Protein AF-A0A1I3MUQ5-F1 (afdb_monomer)

Nearest PDB structures (foldseek):
  6tt7-assembly1_4  TM=4.988E-01  e=8.349E+00  Ovis aries

Organism: NCBI:txid115433

Structure (mmCIF, N/CA/C/O backbone):
data_AF-A0A1I3MUQ5-F1
#
_entry.id   AF-A0A1I3MUQ5-F1
#
loop_
_atom_site.group_PDB
_atom_site.id
_atom_site.type_symbol
_atom_site.label_atom_id
_atom_site.label_alt_id
_atom_site.label_comp_id
_atom_site.label_asym_id
_atom_site.label_entity_id
_atom_site.label_seq_id
_atom_site.pdbx_PDB_ins_code
_atom_site.Cartn_x
_atom_site.Cartn_y
_atom_site.Cartn_z
_atom_site.occupancy
_atom_site.B_iso_or_equiv
_atom_site.auth_seq_id
_atom_site.auth_comp_id
_atom_site.auth_asym_id
_atom_site.auth_atom_id
_atom_site.pdbx_PDB_model_num
ATOM 1 N N . MET A 1 1 ? -18.916 11.152 19.893 1.00 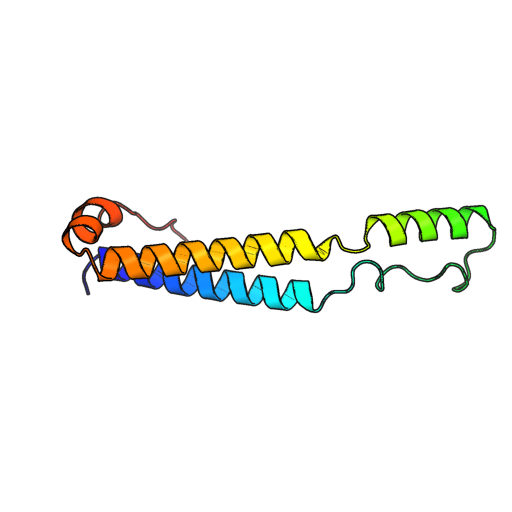59.78 1 MET A N 1
ATOM 2 C CA . MET A 1 1 ? -17.813 10.383 19.299 1.00 59.78 1 MET A CA 1
ATOM 3 C C . MET A 1 1 ? -16.636 10.538 20.238 1.00 59.78 1 MET A C 1
ATOM 5 O O . MET A 1 1 ? -16.318 11.679 20.560 1.00 59.78 1 MET A O 1
ATOM 9 N N . SER A 1 2 ? -16.115 9.450 20.794 1.00 74.62 2 SER A N 1
ATOM 10 C CA . SER A 1 2 ? -14.992 9.499 21.738 1.00 74.62 2 SER A CA 1
ATOM 11 C C . SER A 1 2 ? -13.681 9.832 21.009 1.00 74.62 2 SER A C 1
ATOM 13 O O . SER A 1 2 ? -13.558 9.608 19.803 1.00 74.62 2 SER A O 1
ATOM 15 N N . ASP A 1 3 ? -12.677 10.343 21.726 1.00 79.75 3 ASP A N 1
ATOM 16 C CA . ASP A 1 3 ? -11.378 10.690 21.124 1.00 79.75 3 ASP A CA 1
ATOM 17 C C . ASP A 1 3 ? -10.711 9.479 20.447 1.00 79.75 3 ASP A C 1
ATOM 19 O O . ASP A 1 3 ? -10.103 9.610 19.386 1.00 79.75 3 ASP A O 1
ATOM 23 N N . TYR A 1 4 ? -10.882 8.272 21.001 1.00 84.44 4 TYR A N 1
ATOM 24 C CA . TYR A 1 4 ? -10.335 7.055 20.400 1.00 84.44 4 TYR A CA 1
ATOM 25 C C . TYR A 1 4 ? -11.071 6.655 19.107 1.00 84.44 4 TYR A C 1
ATOM 27 O O . TYR A 1 4 ? -10.446 6.114 18.196 1.00 84.44 4 TYR A O 1
ATOM 35 N N . GLU A 1 5 ? -12.370 6.945 18.966 1.00 86.81 5 GLU A N 1
ATOM 36 C CA . GLU A 1 5 ? -13.121 6.685 17.726 1.00 86.81 5 GLU A CA 1
ATOM 37 C C . GLU A 1 5 ? -12.614 7.541 16.557 1.00 86.81 5 GLU A C 1
ATOM 39 O O . GLU A 1 5 ? -12.601 7.079 15.410 1.00 86.81 5 GLU A O 1
ATOM 44 N N . VAL A 1 6 ? -12.147 8.764 16.836 1.00 88.75 6 VAL A N 1
ATOM 45 C CA . VAL A 1 6 ? -11.494 9.630 15.840 1.00 88.75 6 VAL A CA 1
ATOM 46 C C . VAL A 1 6 ? -10.200 8.983 15.347 1.00 88.75 6 VAL A C 1
ATOM 48 O O . VAL A 1 6 ? -9.978 8.892 14.139 1.00 88.75 6 VAL A O 1
ATOM 51 N N . VAL A 1 7 ? -9.381 8.457 16.263 1.00 89.75 7 VAL A N 1
ATOM 52 C CA . VAL A 1 7 ? -8.139 7.744 15.924 1.00 89.75 7 VAL A CA 1
ATOM 53 C C . VAL A 1 7 ? -8.432 6.507 15.076 1.00 89.75 7 VAL A C 1
ATOM 55 O O . VAL A 1 7 ? -7.813 6.320 14.030 1.00 89.75 7 VAL A O 1
ATOM 58 N N . LEU A 1 8 ? -9.426 5.700 15.460 1.00 91.44 8 LEU A N 1
ATOM 59 C CA . LEU A 1 8 ? -9.838 4.523 14.687 1.00 91.44 8 LEU A CA 1
ATOM 60 C C . LEU A 1 8 ? -10.327 4.893 13.285 1.00 91.44 8 LEU A C 1
ATOM 62 O O . LEU A 1 8 ? -10.009 4.199 12.319 1.00 91.44 8 LEU A O 1
ATOM 66 N N . SER A 1 9 ? -11.062 5.996 13.155 1.00 91.56 9 SER A N 1
ATOM 67 C CA . SER A 1 9 ? -11.501 6.508 11.854 1.00 91.56 9 SER A CA 1
ATOM 68 C C . SER A 1 9 ? -10.307 6.937 10.995 1.00 91.56 9 SER A C 1
ATOM 70 O O . SER A 1 9 ? -10.236 6.579 9.819 1.00 91.56 9 SER A O 1
ATOM 72 N N . GLY A 1 10 ? -9.314 7.601 11.595 1.00 91.62 10 GLY A N 1
ATOM 73 C CA . GLY A 1 10 ? -8.050 7.934 10.935 1.00 91.62 10 GLY A CA 1
ATOM 74 C C . GLY A 1 10 ? -7.275 6.699 10.46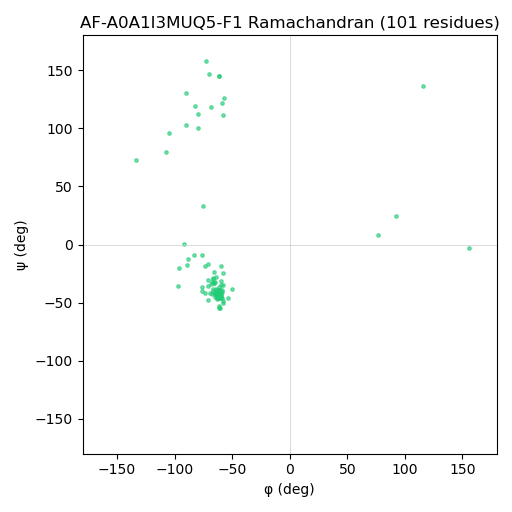4 1.00 91.62 10 GLY A C 1
ATOM 75 O O . GLY A 1 10 ? -6.774 6.681 9.342 1.00 91.62 10 GLY A O 1
ATOM 76 N N . MET A 1 11 ? -7.229 5.631 11.267 1.00 93.19 11 MET A N 1
ATOM 77 C CA . MET A 1 11 ? -6.602 4.360 10.876 1.00 93.19 11 MET A CA 1
ATOM 78 C C . MET A 1 11 ? -7.316 3.708 9.686 1.00 93.19 11 MET A C 1
ATOM 80 O O . MET A 1 11 ? -6.657 3.186 8.786 1.00 93.19 11 MET A O 1
ATOM 84 N N . VAL A 1 12 ? -8.652 3.762 9.643 1.00 95.25 12 VAL A N 1
ATOM 85 C CA . VAL A 1 12 ? -9.434 3.261 8.501 1.00 95.25 12 VAL A CA 1
ATOM 86 C C . VAL A 1 12 ? -9.107 4.046 7.231 1.00 95.25 12 VAL A C 1
ATOM 88 O O . VAL A 1 12 ? -8.847 3.441 6.189 1.00 95.25 12 VAL A O 1
ATOM 91 N N . GLU A 1 13 ? -9.077 5.377 7.304 1.00 95.75 13 GLU A N 1
ATOM 92 C CA . GLU A 1 13 ? -8.760 6.213 6.142 1.00 95.75 13 GLU A CA 1
ATOM 93 C C . GLU A 1 13 ? -7.314 6.041 5.671 1.00 95.75 13 GLU A C 1
ATOM 95 O O . GLU A 1 13 ? -7.072 5.922 4.467 1.00 95.75 13 GLU A O 1
ATOM 100 N N . ALA A 1 14 ? -6.359 5.923 6.595 1.00 93.94 14 ALA A N 1
ATOM 101 C CA . ALA A 1 14 ? -4.969 5.620 6.269 1.00 93.94 14 ALA A CA 1
ATOM 102 C C . ALA A 1 14 ? -4.829 4.252 5.578 1.00 93.94 14 ALA A C 1
ATOM 104 O O . ALA A 1 14 ? -4.133 4.143 4.568 1.00 93.94 14 ALA A O 1
ATOM 105 N N . GLY A 1 15 ? -5.538 3.223 6.056 1.00 94.12 15 GLY A N 1
ATOM 106 C CA . GLY A 1 15 ? -5.545 1.899 5.430 1.00 94.12 15 GLY A CA 1
ATOM 107 C C . GLY A 1 15 ? -6.130 1.926 4.017 1.00 94.12 15 GLY A C 1
ATOM 108 O O . GLY A 1 15 ? -5.555 1.353 3.092 1.00 94.12 15 GLY A O 1
ATOM 109 N N . ARG A 1 16 ? -7.226 2.667 3.809 1.00 95.25 16 ARG A N 1
ATOM 110 C CA . ARG A 1 16 ? -7.810 2.886 2.474 1.00 95.25 16 ARG A CA 1
ATOM 111 C C . ARG A 1 16 ? -6.858 3.637 1.550 1.00 95.25 16 ARG A C 1
ATOM 113 O O . ARG A 1 16 ? -6.737 3.278 0.382 1.00 95.25 16 ARG A O 1
ATOM 120 N N . ALA A 1 17 ? -6.189 4.675 2.050 1.00 96.12 17 ALA A N 1
ATOM 121 C CA . ALA A 1 17 ? -5.203 5.426 1.282 1.00 96.12 17 ALA A CA 1
ATOM 122 C C . ALA A 1 17 ? -4.025 4.539 0.864 1.00 96.12 17 ALA A C 1
ATOM 124 O O . ALA A 1 17 ? -3.65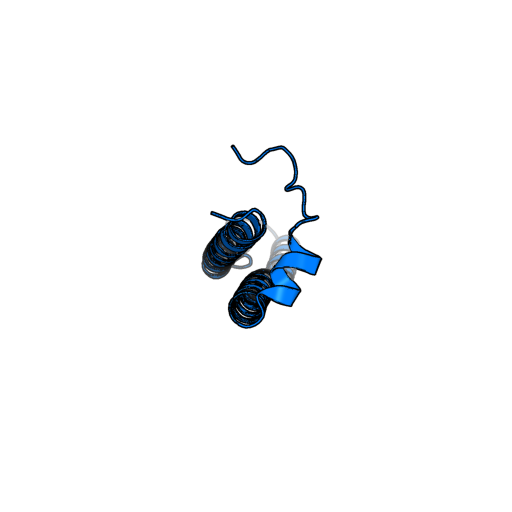1 4.546 -0.307 1.00 96.12 17 ALA A O 1
ATOM 125 N N . ALA A 1 18 ? -3.506 3.722 1.780 1.00 94.00 18 ALA A N 1
ATOM 126 C CA . ALA A 1 18 ? -2.454 2.757 1.490 1.00 94.00 18 ALA A CA 1
ATOM 127 C C . ALA A 1 18 ? -2.884 1.742 0.422 1.00 94.00 18 ALA A C 1
ATOM 129 O O . ALA A 1 18 ? -2.145 1.518 -0.535 1.00 94.00 18 ALA A O 1
ATOM 130 N N . GLN A 1 19 ? -4.106 1.207 0.512 1.00 94.81 19 GLN A N 1
ATOM 131 C CA . GLN A 1 19 ? -4.632 0.297 -0.505 1.00 94.81 19 GLN A CA 1
ATOM 132 C C . GLN A 1 19 ? -4.718 0.964 -1.885 1.00 94.81 19 GLN A C 1
ATOM 134 O O . GLN A 1 19 ? -4.273 0.381 -2.869 1.00 94.81 19 GLN A O 1
ATOM 139 N N . ARG A 1 20 ? -5.203 2.213 -1.962 1.00 94.69 20 ARG A N 1
ATOM 140 C CA . ARG A 1 20 ? -5.236 2.969 -3.227 1.00 94.69 20 ARG A CA 1
ATOM 141 C C . ARG A 1 20 ? -3.841 3.142 -3.826 1.00 94.69 20 ARG A C 1
ATOM 143 O O . ARG A 1 20 ? -3.677 3.003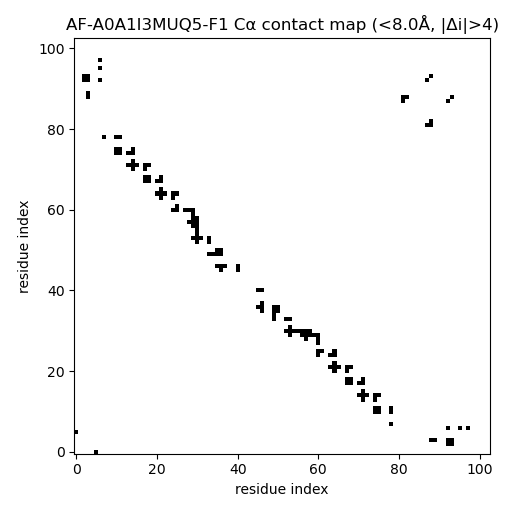 -5.033 1.00 94.69 20 ARG A O 1
ATOM 150 N N . VAL A 1 21 ? -2.836 3.425 -2.999 1.00 93.62 21 VAL A N 1
ATOM 151 C CA . VAL A 1 21 ? -1.444 3.538 -3.456 1.00 93.62 21 VAL A CA 1
ATOM 152 C C . VAL A 1 21 ? -0.922 2.191 -3.969 1.00 93.62 21 VAL A C 1
ATOM 154 O O . VAL A 1 21 ? -0.302 2.148 -5.031 1.00 93.62 21 VAL A O 1
ATOM 157 N N . ALA A 1 22 ? -1.216 1.088 -3.275 1.00 94.12 22 ALA A N 1
ATOM 158 C CA . ALA A 1 22 ? -0.868 -0.257 -3.734 1.00 94.12 22 ALA A CA 1
ATOM 159 C C . ALA A 1 22 ? -1.515 -0.586 -5.089 1.00 94.12 22 ALA A C 1
ATOM 161 O O . ALA A 1 22 ? -0.858 -1.138 -5.968 1.00 94.12 22 ALA A O 1
ATOM 162 N N . ASP A 1 23 ? -2.783 -0.217 -5.279 1.00 93.06 23 ASP A N 1
ATOM 163 C CA . ASP A 1 23 ? -3.504 -0.447 -6.532 1.00 93.06 23 ASP A CA 1
ATOM 164 C C . ASP A 1 23 ? -2.912 0.375 -7.689 1.00 93.06 23 ASP A C 1
ATOM 166 O O . ASP A 1 23 ? -2.763 -0.153 -8.792 1.00 93.06 23 ASP A O 1
ATOM 170 N N . VAL A 1 24 ? -2.483 1.619 -7.429 1.00 93.62 24 VAL A N 1
ATOM 171 C CA . VAL A 1 24 ? -1.738 2.429 -8.409 1.00 93.62 24 VAL A CA 1
ATOM 172 C C . VAL A 1 24 ? -0.442 1.723 -8.791 1.00 93.62 24 VAL A C 1
ATOM 174 O O . VAL A 1 24 ? -0.243 1.444 -9.970 1.00 93.62 24 VAL A O 1
ATOM 177 N N . PHE A 1 25 ? 0.410 1.360 -7.827 1.00 91.00 25 PHE A N 1
ATOM 178 C CA . PHE A 1 25 ? 1.680 0.688 -8.127 1.00 91.00 25 PHE A CA 1
ATOM 179 C C . PHE A 1 25 ? 1.502 -0.645 -8.854 1.00 91.00 25 PHE A C 1
ATOM 181 O O . PHE A 1 25 ? 2.297 -0.954 -9.733 1.00 91.00 25 PHE A O 1
ATOM 188 N N . ARG A 1 26 ? 0.445 -1.407 -8.552 1.00 89.62 26 ARG A N 1
ATOM 189 C CA . ARG A 1 26 ? 0.153 -2.680 -9.228 1.00 89.62 26 ARG A CA 1
ATOM 190 C C . 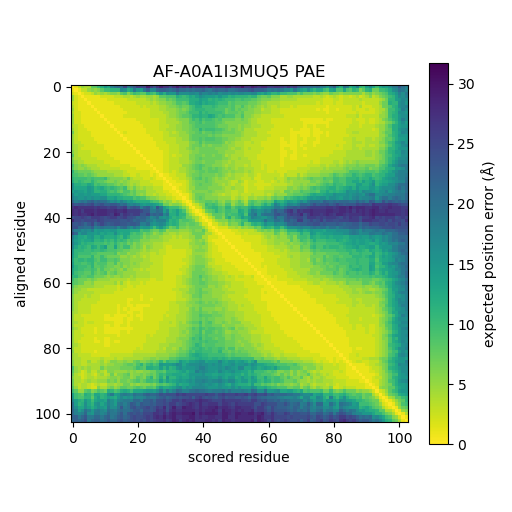ARG A 1 26 ? -0.146 -2.505 -10.719 1.00 89.62 26 ARG A C 1
ATOM 192 O O . ARG A 1 26 ? 0.082 -3.429 -11.490 1.00 89.62 26 ARG A O 1
ATOM 199 N N . SER A 1 27 ? -0.670 -1.347 -1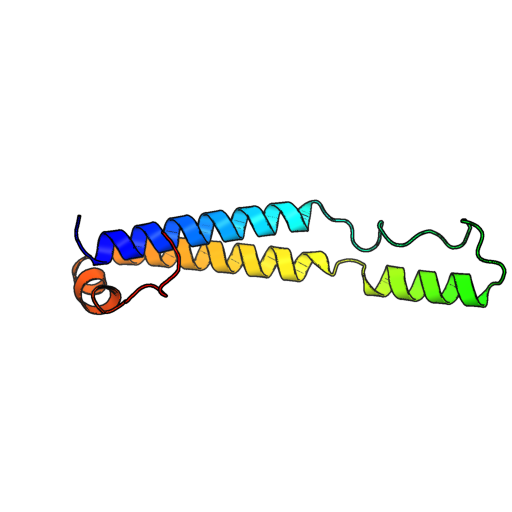1.117 1.00 90.44 27 SER A N 1
ATOM 200 C CA . SER A 1 27 ? -0.941 -1.032 -12.525 1.00 90.44 27 SER A CA 1
ATOM 201 C C . SER A 1 27 ? 0.278 -0.511 -13.290 1.00 90.44 27 SER A C 1
ATOM 203 O O . SER A 1 27 ? 0.209 -0.362 -14.509 1.00 90.44 27 SER A O 1
ATOM 205 N N . LEU A 1 28 ? 1.384 -0.227 -12.599 1.00 90.00 28 LEU A N 1
ATOM 206 C CA . LEU A 1 28 ? 2.599 0.288 -13.216 1.00 90.00 28 LEU A CA 1
ATOM 207 C C . LEU A 1 28 ? 3.517 -0.863 -13.632 1.00 90.00 28 LEU A C 1
ATOM 209 O O . LEU A 1 28 ? 3.850 -1.727 -12.827 1.00 90.00 28 LEU A O 1
ATOM 213 N N . ASP A 1 29 ? 3.986 -0.814 -14.876 1.00 87.56 29 ASP A N 1
ATOM 214 C CA . ASP A 1 29 ? 5.081 -1.648 -15.366 1.00 87.56 29 ASP A CA 1
ATOM 215 C C . ASP A 1 29 ? 6.348 -0.792 -15.486 1.00 87.56 29 ASP A C 1
ATOM 217 O O . ASP A 1 29 ? 6.557 -0.070 -16.467 1.00 87.56 29 ASP A O 1
ATOM 221 N N . PHE A 1 30 ? 7.198 -0.840 -14.458 1.00 87.12 30 PHE A N 1
ATOM 222 C CA . PHE A 1 30 ? 8.431 -0.052 -14.432 1.00 87.12 30 PHE A CA 1
ATOM 223 C C . PHE A 1 30 ? 9.420 -0.484 -15.519 1.00 87.12 30 PHE A C 1
ATOM 225 O O . PHE A 1 30 ? 10.151 0.349 -16.052 1.00 87.12 30 PHE A O 1
ATOM 232 N N . ALA A 1 31 ? 9.451 -1.774 -15.858 1.00 86.44 31 ALA A N 1
ATOM 233 C CA . ALA A 1 31 ? 10.326 -2.290 -16.902 1.00 86.44 31 ALA A CA 1
ATOM 234 C C . ALA A 1 31 ? 9.788 -1.955 -18.300 1.00 86.44 31 ALA A C 1
ATOM 236 O O . ALA A 1 31 ? 10.572 -1.640 -19.194 1.00 86.44 31 ALA A O 1
ATOM 237 N N . GLY A 1 32 ? 8.467 -1.978 -18.479 1.00 85.00 32 GLY A N 1
ATOM 238 C CA . GLY A 1 32 ? 7.781 -1.577 -19.708 1.00 85.00 32 GLY A CA 1
ATOM 239 C C . GLY A 1 32 ? 7.914 -0.089 -20.035 1.00 85.00 32 GLY A C 1
ATOM 240 O O . GLY A 1 32 ? 7.859 0.282 -21.204 1.00 85.00 32 GLY A O 1
ATOM 241 N N . ALA A 1 33 ? 8.168 0.763 -19.037 1.00 86.31 33 ALA A N 1
ATOM 242 C CA . ALA A 1 33 ? 8.486 2.177 -19.255 1.00 86.31 33 ALA A CA 1
ATOM 243 C C . ALA A 1 33 ? 9.884 2.406 -19.869 1.00 86.31 33 ALA A C 1
ATOM 245 O O . ALA A 1 33 ? 10.164 3.498 -20.369 1.00 86.31 33 ALA A O 1
ATOM 246 N N . VAL A 1 34 ? 10.775 1.406 -19.830 1.00 83.44 34 VAL A N 1
ATOM 247 C CA . VAL A 1 34 ? 12.108 1.499 -20.436 1.00 83.44 34 VAL A CA 1
ATOM 248 C C . VAL A 1 34 ? 11.994 1.186 -21.933 1.00 83.44 34 VAL A C 1
ATOM 250 O O . VAL A 1 34 ? 11.598 0.069 -22.278 1.00 83.44 34 VAL A O 1
ATOM 253 N N . PRO A 1 35 ? 12.358 2.126 -22.829 1.00 78.00 35 PRO A N 1
ATOM 254 C CA . PRO A 1 35 ? 12.288 1.900 -24.267 1.00 78.00 35 PRO A CA 1
ATOM 255 C C . PRO A 1 35 ? 13.193 0.740 -24.686 1.00 78.00 35 PRO A C 1
ATOM 257 O O . PRO A 1 35 ? 14.287 0.556 -24.144 1.00 78.00 35 PRO A O 1
ATOM 260 N N . ASP A 1 36 ? 12.747 -0.022 -25.681 1.00 72.06 36 ASP A N 1
ATOM 261 C CA . ASP A 1 36 ? 13.581 -1.045 -26.299 1.00 72.06 36 ASP A CA 1
ATOM 262 C C . ASP A 1 36 ? 14.700 -0.394 -27.126 1.00 72.06 36 ASP A C 1
ATOM 264 O O . ASP A 1 36 ? 14.536 0.684 -27.704 1.00 72.06 36 ASP A O 1
ATOM 268 N N . GLY A 1 37 ? 15.865 -1.049 -27.170 1.00 63.97 37 GLY A N 1
ATOM 269 C CA . GLY A 1 37 ? 17.077 -0.519 -27.810 1.00 63.97 37 GLY A CA 1
ATOM 270 C C . GLY A 1 37 ? 16.934 -0.215 -29.306 1.00 63.97 37 GLY A C 1
ATOM 271 O O . GLY A 1 37 ? 17.694 0.594 -29.836 1.00 63.97 37 GLY A O 1
ATOM 272 N N . ASP A 1 38 ? 15.919 -0.789 -29.951 1.00 62.94 38 ASP A N 1
ATOM 273 C CA . ASP A 1 38 ? 15.601 -0.587 -31.364 1.00 62.94 38 ASP A CA 1
ATOM 274 C C . ASP A 1 38 ? 14.928 0.771 -31.648 1.00 62.94 38 ASP A C 1
ATOM 276 O O . ASP A 1 38 ? 14.832 1.180 -32.804 1.00 62.94 38 ASP A O 1
ATOM 280 N N . LEU A 1 39 ? 14.533 1.533 -30.616 1.00 58.34 39 LEU A N 1
ATOM 281 C CA . LEU A 1 39 ? 13.964 2.887 -30.740 1.00 58.34 39 LEU A CA 1
ATOM 282 C C . LEU A 1 39 ? 15.015 3.976 -31.053 1.00 58.34 39 LEU A C 1
ATOM 284 O O . LEU A 1 39 ? 14.882 5.127 -30.641 1.00 58.34 39 LEU A O 1
ATOM 288 N N . GLY A 1 40 ? 16.055 3.631 -31.816 1.00 56.84 40 GLY A N 1
ATOM 289 C CA . GLY A 1 40 ? 17.004 4.597 -32.370 1.00 56.84 40 GLY A CA 1
ATOM 290 C C . GLY A 1 40 ? 18.246 4.863 -31.521 1.00 56.84 40 GLY A C 1
ATOM 291 O O . GLY A 1 40 ? 18.853 5.921 -31.671 1.00 56.84 40 GLY A O 1
ATOM 292 N N . LEU A 1 41 ? 18.661 3.929 -30.655 1.00 63.44 41 LEU A N 1
ATOM 293 C CA . LEU A 1 41 ? 19.965 4.002 -29.990 1.00 63.44 41 LEU A CA 1
ATOM 294 C C . LEU A 1 41 ? 21.034 3.293 -30.834 1.00 63.44 41 LEU A C 1
ATOM 296 O O . LEU A 1 41 ? 21.102 2.063 -30.833 1.00 63.44 41 LEU A O 1
ATOM 300 N N . PRO A 1 42 ? 21.899 4.031 -31.555 1.00 60.94 42 PRO A N 1
ATOM 301 C CA . PRO A 1 42 ? 22.950 3.408 -32.340 1.00 60.94 42 PRO A CA 1
ATOM 302 C C . PRO A 1 42 ? 24.000 2.769 -31.420 1.00 60.94 42 PRO A C 1
ATOM 304 O O . PRO A 1 42 ? 24.690 3.447 -30.658 1.00 60.94 42 PRO A O 1
ATOM 307 N N . GLY A 1 43 ? 24.150 1.448 -31.533 1.00 70.69 43 GLY A N 1
ATOM 308 C CA . GLY A 1 43 ? 25.285 0.694 -30.997 1.00 70.69 43 GLY A CA 1
ATOM 309 C C . GLY A 1 43 ? 24.933 -0.313 -29.897 1.00 70.69 43 GLY A C 1
ATOM 310 O O . GLY A 1 43 ? 24.236 -0.002 -28.933 1.00 70.69 43 GLY A O 1
ATOM 311 N N . ALA A 1 44 ? 25.516 -1.513 -30.003 1.00 73.31 44 ALA A N 1
ATOM 312 C CA . ALA A 1 44 ? 25.290 -2.649 -29.099 1.00 73.31 44 ALA A CA 1
ATOM 313 C C . ALA A 1 44 ? 25.438 -2.292 -27.608 1.00 73.31 44 ALA A C 1
ATOM 315 O O . ALA A 1 44 ? 24.629 -2.689 -26.778 1.00 73.31 44 ALA A O 1
ATOM 316 N N . ARG A 1 45 ? 26.408 -1.435 -27.265 1.00 79.50 45 ARG A N 1
ATOM 317 C CA . ARG A 1 45 ? 26.653 -1.016 -25.877 1.00 79.50 45 ARG A CA 1
ATOM 318 C C . ARG A 1 45 ? 25.499 -0.211 -25.264 1.00 79.50 45 ARG A C 1
ATOM 320 O O . ARG A 1 45 ? 25.306 -0.263 -24.050 1.00 79.50 45 ARG A O 1
ATOM 327 N N . ALA A 1 46 ? 24.774 0.572 -26.063 1.00 79.25 46 ALA A N 1
ATOM 328 C CA . ALA A 1 46 ? 23.621 1.333 -25.583 1.00 79.25 46 ALA A CA 1
ATOM 329 C C . ALA A 1 46 ? 22.424 0.403 -25.334 1.00 79.25 46 ALA A C 1
ATOM 331 O O . ALA A 1 46 ? 21.789 0.494 -24.282 1.00 79.25 46 ALA A O 1
ATOM 332 N N . VAL A 1 47 ? 22.202 -0.549 -26.244 1.00 82.94 47 VAL A N 1
ATOM 333 C CA . VAL A 1 47 ? 21.190 -1.608 -26.115 1.00 82.94 47 VAL A CA 1
ATOM 334 C C . VAL A 1 47 ? 21.446 -2.469 -24.871 1.00 82.94 47 VAL A C 1
ATOM 336 O O . VAL A 1 47 ? 20.538 -2.669 -24.066 1.00 82.94 47 VAL A O 1
ATOM 339 N N . ASP A 1 48 ? 22.691 -2.889 -24.633 1.00 83.88 48 ASP A N 1
ATOM 340 C CA . ASP A 1 48 ? 23.061 -3.692 -23.459 1.00 83.88 48 ASP A CA 1
ATOM 341 C C . ASP A 1 48 ? 22.793 -2.965 -22.134 1.00 83.88 48 ASP A C 1
ATOM 343 O O . ASP A 1 48 ? 22.336 -3.565 -21.155 1.00 83.88 48 ASP A O 1
ATOM 347 N N . ARG A 1 49 ? 23.059 -1.652 -22.091 1.00 85.94 49 ARG A N 1
ATOM 348 C CA . ARG A 1 49 ? 22.783 -0.819 -20.913 1.00 85.94 49 ARG A CA 1
ATOM 349 C C . ARG A 1 49 ? 21.286 -0.675 -20.666 1.00 85.94 49 ARG A C 1
ATOM 351 O O . ARG A 1 49 ? 20.868 -0.802 -19.519 1.00 85.94 49 ARG A O 1
ATOM 358 N N . LEU A 1 50 ? 20.484 -0.464 -21.709 1.00 85.62 50 LEU A N 1
ATOM 359 C CA . LEU A 1 50 ? 19.027 -0.439 -21.573 1.00 85.62 50 LEU A CA 1
ATOM 360 C C . LEU A 1 50 ? 18.476 -1.777 -21.091 1.00 85.62 50 LEU A C 1
ATOM 362 O O . LEU A 1 50 ? 17.661 -1.802 -20.173 1.00 85.62 50 LEU A O 1
ATOM 366 N N . ALA A 1 51 ? 18.970 -2.888 -21.636 1.00 86.38 51 ALA A N 1
ATOM 367 C CA . ALA A 1 51 ? 18.584 -4.217 -21.183 1.00 86.38 51 ALA A CA 1
ATOM 368 C C . ALA A 1 51 ? 18.933 -4.432 -19.699 1.00 86.38 51 ALA A C 1
ATOM 370 O O . ALA A 1 51 ? 18.147 -5.016 -18.953 1.00 86.38 51 ALA A O 1
ATOM 371 N N . ALA A 1 52 ? 20.085 -3.931 -19.239 1.00 89.56 52 ALA A N 1
ATOM 372 C CA . ALA A 1 52 ? 20.464 -3.979 -17.827 1.00 89.56 52 ALA A CA 1
ATOM 373 C C . ALA A 1 52 ? 19.532 -3.138 -16.939 1.00 89.56 52 ALA A C 1
ATOM 375 O O . ALA A 1 52 ? 19.124 -3.609 -15.878 1.00 89.56 52 ALA A O 1
ATOM 376 N N . VAL A 1 53 ? 19.153 -1.937 -17.386 1.00 89.94 53 VAL A N 1
ATOM 377 C CA . VAL A 1 53 ? 18.171 -1.088 -16.696 1.00 89.94 53 VAL A CA 1
ATOM 378 C C . VAL A 1 53 ? 16.820 -1.803 -16.631 1.00 89.94 53 VAL A C 1
ATOM 380 O O . VAL A 1 53 ? 16.309 -2.014 -15.536 1.00 89.94 53 VAL A O 1
ATOM 383 N N . LYS A 1 54 ? 16.285 -2.282 -17.760 1.00 90.50 54 LYS A N 1
ATOM 384 C CA . LYS A 1 54 ? 15.004 -3.005 -17.832 1.00 90.50 54 LYS A CA 1
ATOM 385 C C . LYS A 1 54 ? 14.960 -4.197 -16.872 1.00 90.50 54 LYS A C 1
ATOM 387 O O . LYS A 1 54 ? 14.019 -4.325 -16.091 1.00 90.50 54 LYS A O 1
ATOM 392 N N . ARG A 1 55 ? 16.024 -5.011 -16.834 1.00 89.69 55 ARG A N 1
ATOM 393 C CA . ARG A 1 55 ? 16.165 -6.107 -15.855 1.00 89.69 55 ARG A CA 1
ATOM 394 C C . ARG A 1 55 ? 16.194 -5.613 -14.409 1.00 89.69 55 ARG A C 1
ATOM 396 O O . ARG A 1 55 ? 15.595 -6.242 -13.548 1.00 89.69 55 ARG A O 1
ATOM 403 N N . GLY A 1 56 ? 16.876 -4.502 -14.134 1.00 91.25 56 GLY A N 1
ATOM 404 C CA . GLY A 1 56 ? 16.947 -3.911 -12.796 1.00 91.25 56 GLY A CA 1
ATOM 405 C C . GLY A 1 56 ? 15.608 -3.371 -12.285 1.00 91.25 56 GLY A C 1
ATOM 406 O O . GLY A 1 56 ? 15.375 -3.395 -11.078 1.00 91.25 56 GLY A O 1
ATOM 407 N N . TRP A 1 57 ? 14.737 -2.916 -13.188 1.00 90.50 57 TRP A N 1
ATOM 408 C CA . TRP A 1 57 ? 13.403 -2.396 -12.872 1.00 90.50 57 TRP A CA 1
ATOM 409 C C . TRP A 1 57 ? 12.305 -3.461 -12.860 1.00 90.50 57 TRP A C 1
ATOM 411 O O . TRP A 1 57 ? 11.257 -3.236 -12.262 1.00 90.50 57 TRP A O 1
ATOM 421 N N . THR A 1 58 ? 12.548 -4.625 -13.463 1.00 91.19 58 THR A N 1
ATOM 422 C CA . THR A 1 58 ? 11.583 -5.732 -13.492 1.00 91.19 58 THR A CA 1
ATOM 423 C C . THR A 1 58 ? 11.228 -6.173 -12.070 1.00 91.19 58 THR A C 1
ATOM 425 O O . THR A 1 58 ? 12.109 -6.557 -11.297 1.00 91.19 58 THR A O 1
ATOM 428 N N . GLY A 1 59 ? 9.940 -6.127 -11.719 1.00 89.56 59 GLY A N 1
ATOM 429 C CA . GLY A 1 59 ? 9.437 -6.584 -10.424 1.00 89.56 59 GLY A CA 1
ATOM 430 C C . GLY A 1 59 ? 9.699 -5.626 -9.259 1.00 89.56 59 GLY A C 1
ATOM 431 O O . GLY A 1 59 ? 9.484 -6.001 -8.105 1.00 89.56 59 GLY A O 1
ATOM 432 N N . LYS A 1 60 ? 10.194 -4.405 -9.508 1.00 91.31 60 LYS A N 1
ATOM 433 C CA . LYS A 1 60 ? 10.466 -3.412 -8.450 1.00 91.31 60 LYS A CA 1
ATOM 434 C C . LYS A 1 60 ? 9.198 -2.779 -7.880 1.00 91.31 60 LYS A C 1
ATOM 436 O O . LYS A 1 60 ? 9.234 -2.259 -6.768 1.00 91.31 60 LYS A O 1
ATOM 441 N N . GLU A 1 61 ? 8.088 -2.867 -8.595 1.00 91.75 61 GLU A N 1
ATOM 442 C CA . GLU A 1 61 ? 6.759 -2.493 -8.130 1.00 91.75 61 GLU A CA 1
ATOM 443 C C . GLU A 1 61 ? 6.248 -3.435 -7.029 1.00 91.75 61 GLU A C 1
ATOM 445 O O . GLU A 1 61 ? 5.602 -2.983 -6.082 1.00 91.75 61 GLU A O 1
ATOM 450 N N . LYS A 1 62 ? 6.602 -4.728 -7.081 1.00 92.62 62 LYS A N 1
ATOM 451 C CA . LYS A 1 62 ? 6.076 -5.743 -6.158 1.00 92.62 62 LYS A CA 1
ATOM 452 C C . LYS A 1 62 ? 6.348 -5.431 -4.675 1.00 92.62 62 LYS A C 1
ATOM 454 O O . LYS A 1 62 ? 5.386 -5.432 -3.912 1.00 92.62 62 LYS A O 1
ATOM 459 N N . PRO A 1 63 ? 7.581 -5.104 -4.237 1.00 93.94 63 PRO A N 1
ATOM 460 C CA . PRO A 1 63 ? 7.834 -4.746 -2.840 1.00 93.94 63 PRO A CA 1
ATOM 461 C C . PRO A 1 63 ? 7.046 -3.522 -2.353 1.00 93.94 63 PRO A C 1
ATOM 463 O O . PRO A 1 63 ? 6.699 -3.453 -1.176 1.00 93.94 63 PRO A O 1
ATOM 466 N N . LEU A 1 64 ? 6.753 -2.561 -3.238 1.00 92.44 64 LEU A N 1
ATOM 467 C CA . LEU A 1 64 ? 5.941 -1.390 -2.894 1.00 92.44 64 LEU A CA 1
ATOM 468 C C . LEU A 1 64 ? 4.479 -1.793 -2.691 1.00 92.44 64 LEU A C 1
ATOM 470 O O . LEU A 1 64 ? 3.878 -1.432 -1.681 1.00 92.44 64 LEU A O 1
ATOM 474 N N . VAL A 1 65 ? 3.927 -2.580 -3.621 1.00 95.00 65 VAL A N 1
ATOM 475 C CA . VAL A 1 65 ? 2.563 -3.121 -3.520 1.00 95.00 65 VAL A CA 1
ATOM 476 C C . VAL A 1 65 ? 2.405 -3.946 -2.246 1.00 95.00 65 VAL A C 1
ATOM 478 O O . VAL A 1 65 ? 1.456 -3.722 -1.493 1.00 95.00 65 VAL A O 1
ATOM 481 N N . ASP A 1 66 ? 3.339 -4.860 -1.986 1.00 95.88 66 ASP A N 1
ATOM 482 C CA . ASP A 1 66 ? 3.321 -5.726 -0.808 1.00 95.88 66 ASP A CA 1
ATOM 483 C C . ASP A 1 66 ? 3.404 -4.879 0.477 1.00 95.88 66 ASP A C 1
ATOM 485 O O . ASP A 1 66 ? 2.580 -5.040 1.373 1.00 95.88 66 ASP A O 1
ATOM 489 N N . GLY A 1 67 ? 4.306 -3.891 0.539 1.00 96.25 67 GLY A N 1
ATOM 490 C CA . GLY A 1 67 ? 4.463 -3.020 1.709 1.00 96.25 67 GLY A CA 1
ATOM 491 C C . GLY A 1 67 ? 3.220 -2.187 2.046 1.00 96.25 67 GLY A C 1
ATOM 492 O O . GLY A 1 67 ? 2.820 -2.115 3.210 1.00 96.25 67 GLY A O 1
ATOM 493 N N . PHE A 1 68 ? 2.573 -1.580 1.046 1.00 95.44 68 PHE A N 1
ATOM 494 C CA . PHE A 1 68 ? 1.336 -0.821 1.268 1.00 95.44 68 PHE A CA 1
ATOM 495 C C . PHE A 1 68 ? 0.144 -1.724 1.607 1.00 95.44 68 PHE A C 1
ATOM 497 O O . PHE A 1 68 ? -0.674 -1.356 2.453 1.00 95.44 68 PHE A O 1
ATOM 504 N N . THR A 1 69 ? 0.066 -2.913 1.002 1.00 95.50 69 THR A N 1
ATOM 505 C CA . THR A 1 69 ? -0.975 -3.907 1.311 1.00 95.50 69 THR A CA 1
ATOM 506 C C . THR A 1 69 ? -0.828 -4.417 2.747 1.00 95.50 69 THR A C 1
ATOM 508 O O . THR A 1 69 ? -1.804 -4.438 3.499 1.00 95.50 69 THR A O 1
ATOM 511 N N . ASP A 1 70 ? 0.395 -4.740 3.173 1.00 97.00 70 ASP A N 1
ATOM 512 C CA . ASP A 1 70 ? 0.696 -5.161 4.543 1.00 97.00 70 ASP A CA 1
ATOM 513 C C . ASP A 1 70 ? 0.367 -4.062 5.557 1.00 97.00 70 ASP A C 1
ATOM 515 O O . ASP A 1 70 ? -0.216 -4.333 6.609 1.00 97.00 70 ASP A O 1
ATOM 519 N N . TYR A 1 71 ? 0.708 -2.808 5.249 1.00 95.44 71 TYR A N 1
ATOM 520 C CA . TYR A 1 71 ? 0.381 -1.673 6.109 1.00 95.44 71 TYR A CA 1
ATOM 521 C C . TYR A 1 71 ? -1.137 -1.491 6.264 1.00 95.44 71 TYR A C 1
ATOM 523 O O . TYR A 1 71 ? -1.626 -1.372 7.390 1.00 95.44 71 TYR A O 1
ATOM 531 N N . ALA A 1 72 ? -1.895 -1.554 5.163 1.00 95.56 72 ALA A N 1
ATOM 532 C CA . ALA A 1 72 ? -3.356 -1.514 5.198 1.00 95.56 72 ALA A CA 1
ATOM 533 C C . ALA A 1 72 ? -3.943 -2.674 6.024 1.00 95.56 72 ALA A C 1
ATOM 535 O O . ALA A 1 72 ? -4.827 -2.459 6.857 1.00 95.56 72 ALA A O 1
ATOM 536 N N . GLY A 1 73 ? -3.409 -3.889 5.855 1.00 95.81 73 GLY A N 1
ATOM 537 C CA . GLY A 1 73 ? -3.812 -5.071 6.616 1.00 95.81 73 GLY A CA 1
ATOM 538 C C . GLY A 1 73 ? -3.567 -4.927 8.121 1.00 95.81 73 GLY A C 1
ATOM 539 O O . GLY A 1 73 ? -4.453 -5.229 8.921 1.00 95.81 73 GLY A O 1
ATOM 540 N N . ARG A 1 74 ? -2.405 -4.398 8.524 1.00 96.06 74 ARG A N 1
ATOM 541 C CA . ARG A 1 74 ? -2.083 -4.134 9.939 1.00 96.06 74 ARG A CA 1
ATOM 542 C C . ARG A 1 74 ? -3.010 -3.092 10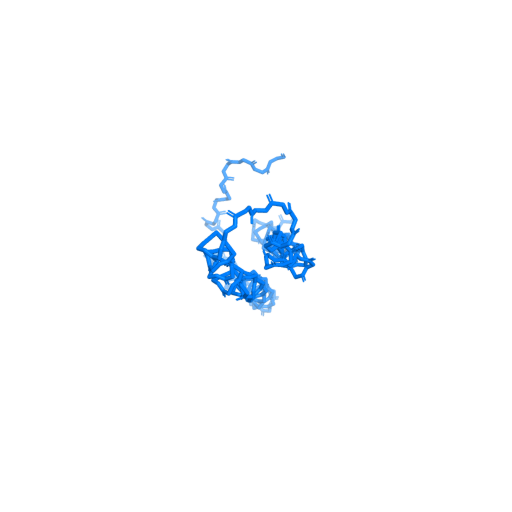.559 1.00 96.06 74 ARG A C 1
ATOM 544 O O . ARG A 1 74 ? -3.445 -3.274 11.693 1.00 96.06 74 ARG A O 1
ATOM 551 N N . LEU A 1 75 ? -3.354 -2.033 9.823 1.00 95.31 75 LEU A N 1
ATOM 552 C CA . LEU A 1 75 ? -4.321 -1.036 10.292 1.00 95.31 75 LEU A CA 1
ATOM 553 C C . LEU A 1 75 ? -5.718 -1.641 10.469 1.00 95.31 75 LEU A C 1
ATOM 555 O O . LEU A 1 75 ? -6.359 -1.399 11.490 1.00 95.31 75 LEU A O 1
ATOM 559 N N . ALA A 1 76 ? -6.171 -2.474 9.530 1.00 95.38 76 ALA A N 1
ATOM 560 C CA . ALA A 1 76 ? -7.454 -3.165 9.645 1.00 95.38 76 ALA A CA 1
ATOM 561 C C . ALA A 1 76 ? -7.501 -4.100 10.868 1.00 95.38 76 ALA A C 1
ATOM 563 O O . ALA A 1 76 ? -8.491 -4.106 11.601 1.00 95.38 76 ALA A O 1
ATOM 564 N N . GLN A 1 77 ? -6.416 -4.839 11.127 1.00 95.81 77 GLN A N 1
ATOM 565 C CA . GLN A 1 77 ? -6.286 -5.689 12.315 1.00 95.81 77 GLN A CA 1
ATOM 566 C C . GLN A 1 77 ? -6.315 -4.869 13.609 1.00 95.81 77 GLN A C 1
ATOM 568 O O . GLN A 1 77 ? -7.042 -5.224 14.535 1.00 95.81 77 GLN A O 1
ATOM 573 N N . ALA A 1 78 ? -5.587 -3.750 13.662 1.00 93.62 78 ALA A N 1
ATOM 574 C CA . ALA A 1 78 ? -5.590 -2.863 14.822 1.00 93.62 78 ALA A CA 1
ATOM 575 C C . ALA A 1 78 ? -6.991 -2.289 15.095 1.00 93.62 78 ALA A C 1
ATOM 577 O O . ALA A 1 78 ? -7.460 -2.314 16.230 1.00 93.62 78 ALA A O 1
ATOM 578 N N . VAL A 1 79 ? -7.703 -1.841 14.056 1.00 94.19 79 VAL A N 1
ATOM 579 C CA . VAL A 1 79 ? -9.079 -1.339 14.197 1.00 94.19 79 VAL A CA 1
ATOM 580 C C . VAL A 1 79 ? -10.021 -2.428 14.713 1.00 94.19 79 VAL A C 1
ATOM 582 O O . VAL A 1 79 ? -10.828 -2.162 15.602 1.00 94.19 79 VAL A O 1
ATOM 585 N N . ALA A 1 80 ? -9.923 -3.654 14.191 1.00 93.94 80 ALA A N 1
ATOM 586 C CA . ALA A 1 80 ? -10.726 -4.781 14.667 1.00 93.94 80 ALA A CA 1
ATOM 587 C C . ALA A 1 80 ? -10.426 -5.126 16.137 1.00 93.94 80 ALA A C 1
ATOM 589 O O . ALA A 1 80 ? -11.348 -5.373 16.919 1.00 93.94 80 ALA A O 1
ATOM 590 N N . PHE A 1 81 ? -9.151 -5.089 16.527 1.00 94.75 81 PHE A N 1
ATOM 591 C CA . PHE A 1 81 ? -8.721 -5.310 17.904 1.00 94.75 81 PHE A CA 1
ATOM 592 C C . PHE A 1 81 ? -9.302 -4.258 18.855 1.00 94.75 81 PHE A C 1
ATOM 594 O O . PHE A 1 81 ? -10.005 -4.608 19.797 1.00 94.75 81 PHE A O 1
ATOM 601 N N . TYR A 1 82 ? -9.101 -2.970 18.585 1.00 92.38 82 TYR A N 1
ATOM 602 C CA . TYR A 1 82 ? -9.574 -1.911 19.480 1.00 92.38 82 TYR A CA 1
ATOM 603 C C . TYR A 1 82 ? -11.101 -1.804 19.541 1.00 92.38 82 TYR A C 1
ATOM 605 O O . TYR A 1 82 ? -11.644 -1.512 20.600 1.00 92.38 82 TYR A O 1
ATOM 613 N N . ARG A 1 83 ? -11.819 -2.110 18.451 1.00 90.69 83 ARG A N 1
ATOM 614 C CA . ARG A 1 83 ? -13.292 -2.189 18.475 1.00 90.69 83 ARG A CA 1
ATOM 615 C C . ARG A 1 83 ? -13.826 -3.340 19.326 1.00 90.69 83 ARG A C 1
ATOM 617 O O . ARG A 1 83 ? -14.939 -3.244 19.825 1.00 90.69 83 ARG A O 1
ATOM 624 N N . SER A 1 84 ? -13.066 -4.426 19.460 1.00 91.94 84 SER A N 1
ATOM 625 C CA . SER A 1 84 ? 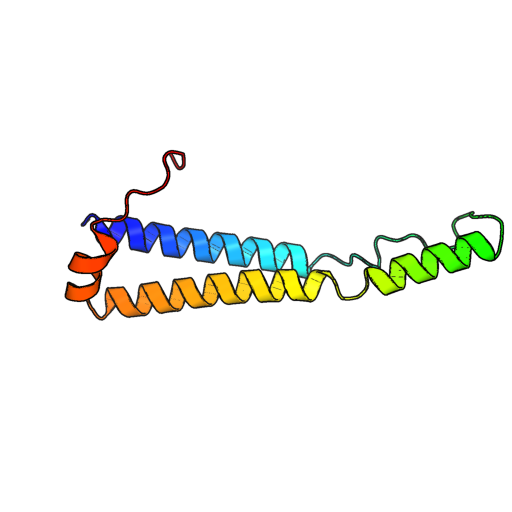-13.421 -5.554 20.333 1.00 91.94 84 SER A CA 1
ATOM 626 C C . SER A 1 84 ? -12.910 -5.390 21.769 1.00 91.94 84 SER A C 1
ATOM 628 O O . SER A 1 84 ? -13.348 -6.123 22.649 1.00 91.94 84 SER A O 1
ATOM 630 N N . HIS A 1 85 ? -12.021 -4.420 22.016 1.00 90.62 85 HIS A N 1
ATOM 631 C CA . HIS A 1 85 ? -11.366 -4.182 23.302 1.00 90.62 85 HIS A CA 1
ATOM 632 C C . HIS A 1 85 ? -11.416 -2.690 23.656 1.00 90.62 85 HIS A C 1
ATOM 634 O O . HIS A 1 85 ? -10.402 -1.989 23.608 1.00 90.62 85 HIS A O 1
ATOM 640 N N . GLU A 1 86 ? -12.601 -2.204 24.027 1.00 84.50 86 GLU A N 1
ATOM 641 C CA . GLU A 1 86 ? -12.835 -0.779 24.300 1.00 84.50 86 GLU A CA 1
ATOM 642 C C . GLU A 1 86 ? -11.928 -0.232 25.413 1.00 84.50 86 GLU A C 1
ATOM 644 O O . GLU A 1 86 ? -11.355 0.842 25.267 1.00 84.50 86 GLU A O 1
ATOM 649 N N . GLU A 1 87 ? -11.674 -1.005 26.472 1.00 84.06 87 GLU A N 1
ATOM 650 C CA . GLU A 1 87 ? -10.734 -0.595 27.523 1.00 84.06 87 GLU A CA 1
ATOM 651 C C . GLU A 1 87 ? -9.299 -0.397 27.005 1.00 84.06 87 GLU A C 1
ATOM 653 O O . GLU A 1 87 ? -8.578 0.487 27.471 1.00 84.06 87 GLU A O 1
ATOM 658 N N . ALA A 1 88 ? -8.856 -1.225 26.053 1.00 83.50 88 ALA A N 1
ATOM 659 C CA . ALA A 1 88 ? -7.549 -1.058 25.422 1.00 83.50 88 ALA A CA 1
ATOM 660 C C . ALA A 1 88 ? -7.546 0.195 24.537 1.00 83.50 88 ALA A C 1
ATOM 662 O O . ALA A 1 88 ? -6.612 0.993 24.609 1.00 83.50 88 ALA A O 1
ATOM 663 N N . ALA A 1 89 ? -8.627 0.423 23.784 1.00 82.81 89 ALA A N 1
ATOM 664 C CA . ALA A 1 89 ? -8.800 1.627 22.978 1.00 82.81 89 ALA A CA 1
ATOM 665 C C . ALA A 1 89 ? -8.753 2.900 23.842 1.00 82.81 89 ALA A C 1
ATOM 667 O O . ALA A 1 89 ? -8.019 3.838 23.527 1.00 82.81 89 ALA A O 1
ATOM 668 N N . GLU A 1 90 ? -9.461 2.919 24.974 1.00 83.06 90 GLU A N 1
ATOM 669 C CA . GLU A 1 90 ? -9.463 4.055 25.894 1.00 83.06 90 GLU A CA 1
ATOM 670 C C . GLU A 1 90 ? -8.093 4.323 26.523 1.00 83.06 90 GLU A C 1
ATOM 672 O O . GLU A 1 90 ? -7.726 5.485 26.700 1.00 83.06 90 GLU A O 1
ATOM 677 N N . ARG A 1 91 ? -7.325 3.286 26.878 1.00 86.19 91 ARG A N 1
ATOM 678 C CA . ARG A 1 91 ? -6.005 3.456 27.512 1.00 86.19 91 ARG A CA 1
ATOM 679 C C . ARG A 1 91 ? -4.915 3.864 26.525 1.00 86.19 91 ARG A C 1
ATOM 681 O O . ARG A 1 91 ? -4.046 4.670 26.875 1.00 86.19 91 ARG A O 1
ATOM 688 N N . GLU A 1 92 ? -4.934 3.279 25.333 1.00 85.94 92 GLU A N 1
ATOM 689 C CA . GLU A 1 92 ? -3.820 3.331 24.383 1.00 85.94 92 GLU A CA 1
ATOM 690 C C . GLU A 1 92 ? -4.014 4.420 23.325 1.00 85.94 92 GLU A C 1
ATOM 692 O O . GLU A 1 92 ? -3.048 5.090 22.961 1.00 85.94 92 GLU A O 1
ATOM 697 N N . LEU A 1 93 ? -5.251 4.672 22.883 1.00 82.38 93 LEU A N 1
ATOM 698 C CA . LEU A 1 93 ? -5.524 5.616 21.794 1.00 82.38 93 LEU A CA 1
ATOM 699 C C . LEU A 1 93 ? -5.913 7.021 22.268 1.00 82.38 93 LEU A C 1
ATOM 701 O O . LEU A 1 93 ? -5.720 7.971 21.516 1.00 82.38 93 LEU A O 1
ATOM 705 N N . ARG A 1 94 ? -6.377 7.213 23.515 1.00 73.06 94 ARG A N 1
ATOM 706 C CA . ARG A 1 94 ? -6.694 8.561 24.054 1.00 73.06 94 ARG A CA 1
ATOM 707 C C . ARG A 1 94 ? -5.514 9.535 24.042 1.00 73.06 94 ARG A C 1
ATOM 709 O O . ARG A 1 94 ? -5.722 10.740 24.075 1.00 73.06 94 ARG A O 1
ATOM 716 N N . ARG A 1 95 ? -4.279 9.029 24.057 1.00 66.44 95 ARG A N 1
ATOM 717 C CA . ARG A 1 95 ? -3.055 9.850 24.049 1.00 66.44 95 ARG A CA 1
ATOM 718 C C . ARG A 1 95 ? -2.511 10.125 22.650 1.00 66.44 95 ARG A C 1
ATOM 720 O O . ARG A 1 95 ? -1.475 10.772 22.526 1.00 66.44 95 ARG A O 1
ATOM 727 N N . PHE A 1 96 ? -3.175 9.633 21.608 1.00 65.31 96 PHE A N 1
ATOM 728 C CA . PHE A 1 96 ? -2.745 9.866 20.242 1.00 65.31 96 PHE A CA 1
ATOM 729 C C . PHE A 1 96 ? -3.180 11.268 19.795 1.00 65.31 96 PHE A C 1
ATOM 731 O O . PHE A 1 96 ? -4.334 11.485 19.436 1.00 65.31 96 PHE A O 1
ATOM 738 N N . GLU A 1 97 ? -2.254 12.229 19.820 1.00 57.31 97 GLU A N 1
ATOM 739 C CA . GLU A 1 97 ? -2.436 13.518 19.145 1.00 57.31 97 GLU A CA 1
ATOM 740 C C . GLU A 1 97 ? -2.125 13.298 17.651 1.00 57.31 97 GLU A C 1
ATOM 742 O O . GLU A 1 97 ? -0.979 12.976 17.314 1.00 57.31 97 GLU A O 1
ATOM 747 N N . PRO A 1 98 ? -3.109 13.392 16.735 1.00 53.72 98 PRO A N 1
ATOM 748 C CA . PRO A 1 98 ? -2.827 13.252 15.313 1.00 53.72 98 PRO A CA 1
ATOM 749 C C . PRO A 1 98 ? -1.856 14.359 14.864 1.00 53.72 98 PRO A C 1
ATOM 751 O O . PRO A 1 98 ? -1.933 15.487 15.363 1.00 53.72 98 PRO A O 1
ATOM 754 N N . PRO A 1 99 ? -0.936 14.082 13.921 1.00 47.91 99 PRO A N 1
ATOM 755 C CA . PRO A 1 99 ? -0.030 15.101 13.407 1.00 47.91 99 PRO A CA 1
ATOM 756 C C . PRO A 1 99 ? -0.838 16.269 12.825 1.00 47.91 99 PRO A C 1
ATOM 758 O O . PRO A 1 99 ? -1.718 16.074 11.984 1.00 47.91 99 PRO A O 1
ATOM 761 N N . ARG A 1 100 ? -0.549 17.491 13.292 1.00 44.22 100 ARG A N 1
ATOM 762 C CA . ARG A 1 100 ? -1.213 18.720 12.828 1.00 44.22 100 ARG A CA 1
ATOM 763 C C . ARG A 1 100 ? -1.019 18.857 11.316 1.00 44.22 100 ARG A C 1
ATOM 765 O O . ARG A 1 100 ? 0.101 19.085 10.869 1.00 44.22 100 ARG A O 1
ATOM 772 N N . GLY A 1 101 ? -2.098 18.717 10.545 1.00 44.09 101 GLY A N 1
ATOM 773 C CA . GLY A 1 101 ? -2.049 18.873 9.086 1.00 44.09 101 GLY A CA 1
ATOM 774 C C . GLY A 1 101 ? -3.132 18.164 8.269 1.00 44.09 101 GLY A C 1
ATOM 775 O O . GLY A 1 101 ? -3.146 18.336 7.057 1.00 44.09 101 GLY A O 1
ATOM 776 N N . LEU A 1 102 ? -4.034 17.396 8.884 1.00 45.00 102 LEU A N 1
ATOM 777 C CA . LEU A 1 102 ? -5.196 16.808 8.204 1.00 45.00 102 LEU A CA 1
ATOM 778 C C . LEU A 1 102 ? -6.472 17.534 8.654 1.00 45.00 102 LEU A C 1
ATOM 780 O O . LEU A 1 102 ? -7.170 17.051 9.539 1.00 45.00 102 LEU A O 1
ATOM 784 N N . ASN A 1 103 ? -6.723 18.709 8.074 1.00 39.00 103 ASN A N 1
ATOM 785 C CA . ASN A 1 103 ? -8.034 19.367 8.069 1.00 39.00 103 ASN A CA 1
ATOM 786 C C . ASN A 1 103 ? -8.542 19.421 6.631 1.00 39.00 103 ASN A C 1
ATOM 788 O O . ASN A 1 103 ? -7.703 19.711 5.746 1.00 39.00 103 ASN A O 1
#

Mean predicted aligned error: 8.34 Å

Solvent-accessible surface area (backbone atoms only — not comparable to full-atom values): 5730 Å² total; per-residue (Å²): 133,56,70,33,55,54,52,46,50,51,38,51,52,50,20,52,51,30,39,53,52,18,54,54,39,69,73,51,56,64,28,76,70,47,73,62,47,85,80,75,53,88,50,71,71,55,32,53,51,42,53,52,50,30,61,68,33,51,72,58,43,51,63,53,25,51,52,25,42,51,51,20,49,52,34,52,50,51,46,55,48,34,73,76,31,56,71,57,26,59,70,65,38,58,75,63,75,76,77,91,81,84,126

Secondary structure (DSSP, 8-state):
--HHHHHHHHHHHHHHHHHHHHHHHHT--TTTTSPPTTTT--SHHHHHHHHHHHHHHTT-HHHHHHHHHHHHHHHHHHHHHHHH-HHHHHHHTTT----TT--

Sequence (103 aa):
MSDYEVVLSGMVEAGRAAQRVADVFRSLDFAGAVPDGDLGLPGARAVDRLAAVKRGWTGKEKPLVDGFTDYAGRLAQAVAFYRSHEEAAERELRRFEPPRGLN

Foldseek 3Di:
DDQLVVVLVVLLVLLVVLQVQLVVLVPDDQLVVQDQCVPDPPDPVVNVVSVVVSVVSGCVSVVSSVVSNVSSVVSVVVSVVCVVPVVCSVVPRNPDDDPPDDD

pLDDT: mean 84.08, std 1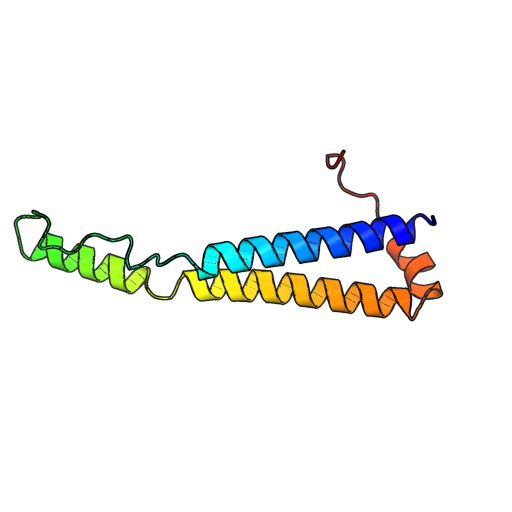3.9, range [39.0, 97.0]

Radius of gyration: 21.64 Å; Cα contacts (8 Å, |Δi|>4): 82; chains: 1; bounding box: 44×26×60 Å